Protein AF-A0A925NTS0-F1 (afdb_monomer_lite)

Structure (mmCIF, N/CA/C/O backbone):
data_AF-A0A925NTS0-F1
#
_entry.id   AF-A0A925NTS0-F1
#
loop_
_atom_site.group_PDB
_atom_site.id
_atom_site.type_symbol
_atom_site.label_atom_id
_atom_site.label_alt_id
_atom_site.label_comp_id
_atom_site.label_asym_id
_atom_site.label_entity_id
_atom_site.label_seq_id
_atom_site.pdbx_PDB_ins_code
_atom_site.Cartn_x
_atom_site.Cartn_y
_atom_site.Cartn_z
_atom_site.occupancy
_atom_site.B_iso_or_equiv
_atom_site.auth_seq_id
_atom_site.auth_comp_id
_atom_site.auth_asym_id
_atom_site.auth_atom_id
_atom_site.pdbx_PDB_model_num
ATOM 1 N N . MET A 1 1 ? 43.412 -48.963 -56.406 1.00 41.22 1 MET A N 1
ATOM 2 C CA . MET A 1 1 ? 43.731 -47.537 -56.172 1.00 41.22 1 MET A CA 1
ATOM 3 C C . MET A 1 1 ? 42.417 -46.761 -56.146 1.00 41.22 1 MET A C 1
ATOM 5 O O . MET A 1 1 ? 41.757 -46.687 -57.172 1.00 41.22 1 MET A O 1
ATOM 9 N N . GLN A 1 2 ? 41.984 -46.318 -54.959 1.00 44.66 2 GLN A N 1
ATOM 10 C CA . GLN A 1 2 ? 40.761 -45.532 -54.727 1.00 44.66 2 GLN A CA 1
ATOM 11 C C . GLN A 1 2 ? 40.995 -44.056 -55.080 1.00 44.66 2 GLN A C 1
ATOM 13 O O . GLN A 1 2 ? 41.965 -43.473 -54.605 1.00 44.66 2 GLN A O 1
ATOM 18 N N . PHE A 1 3 ? 40.074 -43.439 -55.823 1.00 42.59 3 PHE A N 1
ATOM 19 C CA . PHE A 1 3 ? 39.912 -41.983 -55.859 1.00 42.59 3 PHE A CA 1
ATOM 20 C C . PHE A 1 3 ? 38.629 -41.622 -55.102 1.00 42.59 3 PHE A C 1
ATOM 22 O O . PHE A 1 3 ? 37.534 -42.020 -55.493 1.00 42.59 3 PHE A O 1
ATOM 29 N N . ILE A 1 4 ? 38.772 -40.898 -53.992 1.00 51.16 4 ILE A N 1
ATOM 30 C CA . ILE A 1 4 ? 37.661 -40.356 -53.202 1.00 51.16 4 ILE A CA 1
ATOM 31 C C . ILE A 1 4 ? 37.223 -39.042 -53.863 1.00 51.16 4 ILE A C 1
ATOM 33 O O . ILE A 1 4 ? 37.976 -38.071 -53.879 1.00 51.16 4 ILE A O 1
ATOM 37 N N . SER A 1 5 ? 36.012 -39.013 -54.424 1.00 53.66 5 SER A N 1
ATOM 38 C CA . SER A 1 5 ? 35.373 -37.796 -54.938 1.00 53.66 5 SER A CA 1
ATOM 39 C C . SER A 1 5 ? 34.698 -37.048 -53.783 1.00 53.66 5 SER A C 1
ATOM 41 O O . SER A 1 5 ? 33.668 -37.479 -53.267 1.00 53.66 5 SER A O 1
ATOM 43 N N . LEU A 1 6 ? 35.288 -35.929 -53.357 1.00 49.00 6 LEU A N 1
ATOM 44 C CA . LEU A 1 6 ? 34.673 -34.978 -52.427 1.00 49.00 6 LEU A CA 1
ATOM 45 C C . LEU A 1 6 ? 33.561 -34.207 -53.156 1.00 49.00 6 LEU A C 1
ATOM 47 O O . LEU A 1 6 ? 33.827 -33.261 -53.896 1.00 49.00 6 LEU A O 1
ATOM 51 N N . HIS A 1 7 ? 32.303 -34.596 -52.939 1.00 48.88 7 HIS A N 1
ATOM 52 C CA . HIS A 1 7 ? 31.156 -33.774 -53.327 1.00 48.88 7 HIS A CA 1
ATOM 53 C C . HIS A 1 7 ? 31.073 -32.546 -52.407 1.00 48.88 7 HIS A C 1
ATOM 55 O O . HIS A 1 7 ? 30.751 -32.644 -51.224 1.00 48.88 7 HIS A O 1
ATOM 61 N N . ARG A 1 8 ? 31.377 -31.369 -52.963 1.00 55.41 8 ARG A N 1
ATOM 62 C CA . ARG A 1 8 ? 31.173 -30.066 -52.321 1.00 55.41 8 ARG A CA 1
ATOM 63 C C . ARG A 1 8 ? 29.669 -29.804 -52.209 1.00 55.41 8 ARG A C 1
ATOM 65 O O . ARG A 1 8 ? 29.000 -29.649 -53.227 1.00 55.41 8 ARG A O 1
ATOM 72 N N . ALA A 1 9 ? 29.144 -29.736 -50.987 1.00 55.22 9 ALA A N 1
ATOM 73 C CA . ALA A 1 9 ? 27.764 -29.325 -50.748 1.00 55.22 9 ALA A CA 1
ATOM 74 C C . ALA A 1 9 ? 27.560 -27.881 -51.247 1.00 55.22 9 ALA A C 1
ATOM 76 O O . ALA A 1 9 ? 28.178 -26.944 -50.742 1.00 55.22 9 ALA A O 1
ATOM 77 N N . SER A 1 10 ? 26.720 -27.708 -52.269 1.00 61.50 10 SER A N 1
ATOM 78 C CA . SER A 1 10 ? 26.262 -26.403 -52.747 1.00 61.50 10 SER A CA 1
ATOM 79 C C . SER A 1 10 ? 25.002 -26.030 -51.968 1.00 61.50 10 SER A C 1
ATOM 81 O O . SER A 1 10 ? 23.936 -26.596 -52.205 1.00 61.50 10 SER A O 1
ATOM 83 N N . SER A 1 11 ? 25.122 -25.127 -50.994 1.00 57.91 11 SER A N 1
ATOM 84 C CA . SER A 1 11 ? 23.967 -24.585 -50.276 1.00 57.91 11 SER A CA 1
ATOM 85 C C . SER A 1 11 ? 23.341 -23.449 -51.088 1.00 57.91 11 SER A C 1
ATOM 87 O O . SER A 1 11 ? 23.981 -22.444 -51.393 1.00 57.91 11 SER A O 1
ATOM 89 N N . SER A 1 12 ? 22.074 -23.622 -51.472 1.00 71.38 12 SER A N 1
ATOM 90 C CA . SER A 1 12 ? 21.326 -22.611 -52.231 1.00 71.38 12 SER A CA 1
ATOM 91 C C . SER A 1 12 ? 20.746 -21.536 -51.295 1.00 71.38 12 SER A C 1
ATOM 93 O O . SER A 1 12 ? 20.391 -21.846 -50.153 1.00 71.38 12 SER A O 1
ATOM 95 N N . PRO A 1 13 ? 20.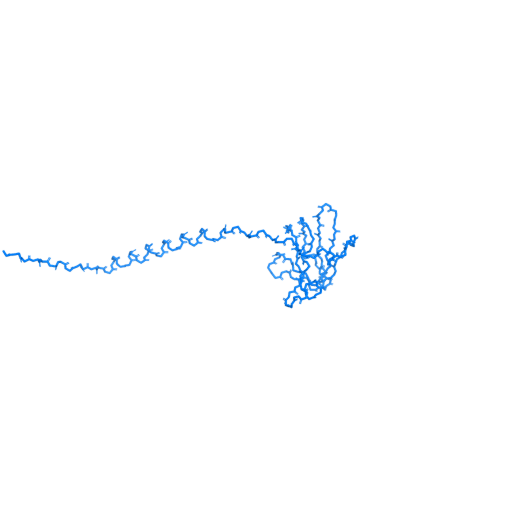577 -20.280 -51.750 1.00 61.66 13 PRO A N 1
ATOM 96 C CA . PRO A 1 13 ? 20.133 -19.169 -50.900 1.00 61.66 13 PRO A CA 1
ATOM 97 C C . PRO A 1 13 ? 18.781 -19.424 -50.214 1.00 61.66 13 PRO A C 1
ATOM 99 O O . PRO A 1 13 ? 18.581 -18.995 -49.084 1.00 61.66 13 PRO A O 1
ATOM 102 N N . ARG A 1 14 ? 17.891 -20.212 -50.836 1.00 58.25 14 ARG A N 1
ATOM 103 C CA . ARG A 1 14 ? 16.600 -20.622 -50.254 1.00 58.25 14 ARG A CA 1
ATOM 104 C C . ARG A 1 14 ? 16.751 -21.519 -49.021 1.00 58.25 14 ARG A C 1
ATOM 106 O O . ARG A 1 14 ? 15.981 -21.377 -48.077 1.00 58.25 14 ARG A O 1
ATOM 113 N N . GLN A 1 15 ? 17.743 -22.409 -49.002 1.00 58.34 15 GLN A N 1
ATOM 114 C CA . GLN A 1 15 ? 17.996 -23.294 -47.858 1.00 58.34 15 GLN A CA 1
ATOM 115 C C . GLN A 1 15 ? 18.545 -22.522 -46.653 1.00 58.34 15 GLN A C 1
ATOM 117 O O . GLN A 1 15 ? 18.234 -22.863 -45.515 1.00 58.34 15 GLN A O 1
ATOM 122 N N . LEU A 1 16 ? 19.288 -21.438 -46.900 1.00 59.22 16 LEU A N 1
ATOM 123 C CA . LEU A 1 16 ? 19.779 -20.546 -45.850 1.00 59.22 16 LEU A CA 1
ATOM 124 C C . LEU A 1 16 ? 18.638 -19.720 -45.229 1.00 59.22 16 LEU A C 1
ATOM 126 O O . LEU A 1 16 ? 18.567 -19.584 -44.012 1.00 59.22 16 LEU A O 1
ATOM 130 N N . THR A 1 17 ? 17.706 -19.217 -46.048 1.00 63.16 17 THR A N 1
ATOM 131 C CA . THR A 1 17 ? 16.554 -18.432 -45.567 1.00 63.16 17 THR A CA 1
ATOM 132 C C . THR A 1 17 ? 15.579 -19.275 -44.741 1.00 63.16 17 THR A C 1
ATOM 134 O O . THR A 1 17 ? 15.136 -18.834 -43.683 1.00 63.16 17 THR A O 1
ATOM 137 N N . LEU A 1 18 ? 15.275 -20.502 -45.182 1.00 63.69 18 LEU A N 1
ATOM 138 C CA . LEU A 1 18 ? 14.407 -21.431 -44.445 1.00 63.69 18 LEU A CA 1
ATOM 139 C C . LEU A 1 18 ? 15.017 -21.850 -43.098 1.00 63.69 18 LEU A C 1
ATOM 141 O O . LEU A 1 18 ? 14.302 -21.874 -42.098 1.00 63.69 18 LEU A O 1
ATOM 145 N N . ALA A 1 19 ? 16.330 -22.100 -43.049 1.00 61.28 19 ALA A N 1
ATOM 146 C CA . ALA A 1 19 ? 17.024 -22.422 -41.802 1.00 61.28 19 ALA A CA 1
ATOM 147 C C . ALA A 1 19 ? 16.960 -21.265 -40.783 1.00 61.28 19 ALA A C 1
ATOM 149 O O . ALA A 1 19 ? 16.691 -21.491 -39.601 1.00 61.28 19 ALA A O 1
ATOM 150 N N . LEU A 1 20 ? 17.128 -20.018 -41.239 1.00 62.22 20 LEU A N 1
ATOM 151 C CA . LEU A 1 20 ? 17.063 -18.824 -40.385 1.00 62.22 20 LEU A CA 1
ATOM 152 C C . LEU A 1 20 ? 15.649 -18.562 -39.835 1.00 62.22 20 LEU A C 1
ATOM 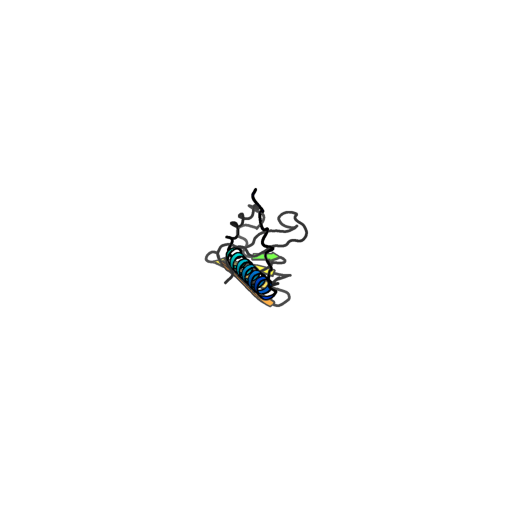154 O O . LEU A 1 20 ? 15.504 -18.222 -38.662 1.00 62.22 20 LEU A O 1
ATOM 158 N N . LEU A 1 21 ? 14.604 -18.785 -40.642 1.00 61.94 21 LEU A N 1
ATOM 159 C CA . LEU A 1 21 ? 13.202 -18.684 -40.208 1.00 61.94 21 LEU A CA 1
ATOM 160 C C . LEU A 1 21 ? 12.836 -19.755 -39.170 1.00 61.94 21 LEU A C 1
ATOM 162 O O . LEU A 1 21 ? 12.187 -19.441 -38.173 1.00 61.94 21 LEU A O 1
ATOM 166 N N . SER A 1 22 ? 13.285 -21.001 -39.358 1.00 59.34 22 SER A N 1
ATOM 167 C CA . SER A 1 22 ? 13.040 -22.074 -38.384 1.00 59.34 22 SER A CA 1
ATOM 168 C C . SER A 1 22 ? 13.753 -21.843 -37.048 1.00 59.34 22 SER A C 1
ATOM 170 O O . SER A 1 22 ? 13.190 -22.141 -35.997 1.00 59.34 22 SER A O 1
ATOM 172 N N . LEU A 1 23 ? 14.954 -21.253 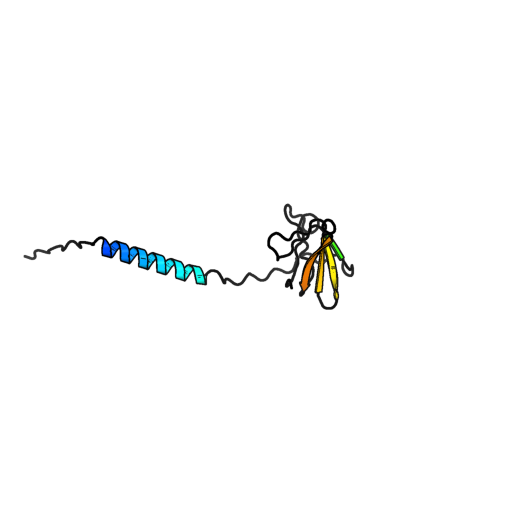-37.071 1.00 60.75 23 LEU A N 1
ATOM 173 C CA . LEU A 1 23 ? 15.685 -20.913 -35.852 1.00 60.75 23 LEU A CA 1
ATOM 174 C C . LEU A 1 23 ? 15.023 -19.743 -35.106 1.00 60.75 23 LEU A C 1
ATOM 176 O O . LEU A 1 23 ? 14.918 -19.788 -33.884 1.00 60.75 23 LEU A O 1
ATOM 180 N N . GLY A 1 24 ? 14.516 -18.740 -35.832 1.00 55.91 24 GLY A N 1
ATOM 181 C CA . GLY A 1 24 ? 13.778 -17.614 -35.249 1.00 55.91 24 GLY A CA 1
ATOM 182 C C . GLY A 1 24 ? 12.418 -17.998 -34.652 1.00 55.91 24 GLY A C 1
ATOM 183 O O . GLY A 1 24 ? 11.992 -17.419 -33.656 1.00 55.91 24 GLY A O 1
ATOM 184 N N . LEU A 1 25 ? 11.736 -18.999 -35.217 1.00 60.47 25 LEU A N 1
ATOM 185 C CA . LEU A 1 25 ? 10.470 -19.489 -34.664 1.00 60.47 25 LEU A CA 1
ATOM 186 C C . LEU A 1 25 ? 10.689 -20.342 -33.402 1.00 60.47 25 LEU A C 1
ATOM 188 O O . LEU A 1 25 ? 9.885 -20.292 -32.472 1.00 60.47 25 LEU A O 1
ATOM 192 N N . LEU A 1 26 ? 11.804 -21.077 -33.337 1.00 54.62 26 LEU A N 1
ATOM 193 C CA . LEU A 1 26 ? 12.166 -21.876 -32.168 1.00 54.62 26 LEU A CA 1
ATOM 194 C C . LEU A 1 26 ? 12.560 -20.999 -30.968 1.00 54.62 26 LEU A C 1
ATOM 196 O O . LEU A 1 26 ? 12.194 -21.316 -29.838 1.00 54.62 26 LEU A O 1
ATOM 200 N N . THR A 1 27 ? 13.245 -19.872 -31.190 1.00 58.56 27 THR A N 1
ATOM 201 C CA . THR A 1 27 ? 13.588 -18.936 -30.103 1.00 58.56 27 THR A CA 1
ATOM 202 C C . THR A 1 27 ? 12.358 -18.245 -29.512 1.00 58.56 27 THR A C 1
ATOM 204 O O . THR A 1 27 ? 12.291 -18.071 -28.295 1.00 58.56 27 THR A O 1
ATOM 207 N N . ALA A 1 28 ? 11.360 -17.904 -30.332 1.00 56.41 28 ALA A N 1
ATOM 208 C CA . ALA A 1 28 ? 10.139 -17.247 -29.864 1.00 56.41 28 ALA A CA 1
ATOM 209 C C . ALA A 1 28 ? 9.287 -18.144 -28.942 1.00 56.41 28 ALA A C 1
ATOM 211 O O . ALA A 1 28 ? 8.769 -17.667 -27.935 1.00 56.41 28 ALA A O 1
ATOM 212 N N . VAL A 1 29 ? 9.189 -19.447 -29.233 1.00 57.50 29 VAL A N 1
ATOM 213 C CA . VAL A 1 29 ? 8.408 -20.398 -28.416 1.00 57.50 29 VAL A CA 1
ATOM 214 C C . VAL A 1 29 ? 9.041 -20.630 -27.041 1.00 57.50 29 VAL A C 1
ATOM 216 O O . VAL A 1 29 ? 8.326 -20.707 -26.045 1.00 57.50 29 VAL A O 1
ATOM 219 N N . VAL A 1 30 ? 10.374 -20.692 -26.949 1.00 55.94 30 VAL A N 1
ATOM 220 C CA . VAL A 1 30 ? 11.069 -20.897 -25.663 1.00 55.94 30 VAL A CA 1
ATOM 221 C C . VAL A 1 30 ? 10.894 -19.692 -24.728 1.00 55.94 30 VAL A C 1
ATOM 223 O O . VAL A 1 30 ? 10.739 -19.871 -23.520 1.00 55.94 30 VAL A O 1
ATOM 226 N N . ALA A 1 31 ? 10.849 -18.470 -25.267 1.00 55.81 31 ALA A N 1
ATOM 227 C CA . ALA A 1 31 ? 10.673 -17.258 -24.465 1.00 55.81 31 ALA A CA 1
ATOM 228 C C . ALA A 1 31 ? 9.296 -17.181 -23.775 1.00 55.81 31 ALA A C 1
ATOM 230 O O . ALA A 1 31 ? 9.204 -16.673 -22.658 1.00 55.81 31 ALA A O 1
ATOM 231 N N . SER A 1 32 ? 8.237 -17.726 -24.386 1.00 55.09 32 SER A N 1
ATOM 232 C CA . SER A 1 32 ? 6.885 -17.705 -23.807 1.00 55.09 32 SER A CA 1
ATOM 233 C C . SER A 1 32 ? 6.724 -18.580 -22.558 1.00 55.09 32 SER A C 1
ATOM 235 O O . SER A 1 32 ? 5.853 -18.293 -21.744 1.00 55.09 32 SER A O 1
ATOM 237 N N . PHE A 1 33 ? 7.567 -19.599 -22.356 1.00 53.97 33 PHE A N 1
ATOM 238 C CA . PHE A 1 33 ? 7.513 -20.452 -21.159 1.00 53.97 33 PHE A CA 1
ATOM 239 C C . PHE A 1 33 ? 8.338 -19.920 -19.978 1.00 53.97 33 PHE A C 1
ATOM 241 O O . PHE A 1 33 ? 8.141 -20.357 -18.849 1.00 53.97 33 PHE A O 1
ATOM 248 N N . ALA A 1 34 ? 9.248 -18.969 -20.208 1.00 56.09 34 ALA A N 1
ATOM 249 C CA . ALA A 1 34 ? 10.087 -18.398 -19.151 1.00 56.09 34 ALA A CA 1
ATOM 250 C C . ALA A 1 34 ? 9.401 -17.264 -18.362 1.00 56.09 34 ALA A C 1
ATOM 252 O O . ALA A 1 34 ? 9.913 -16.841 -17.327 1.00 56.09 34 ALA A O 1
ATOM 253 N N . ALA A 1 35 ? 8.260 -16.759 -18.841 1.00 54.56 35 ALA A N 1
ATOM 254 C CA . ALA A 1 35 ? 7.574 -15.614 -18.243 1.00 54.56 35 ALA A CA 1
ATOM 255 C C . ALA A 1 35 ? 6.733 -15.958 -16.997 1.00 54.56 35 ALA A C 1
ATOM 257 O O . ALA A 1 35 ? 6.371 -15.048 -16.257 1.00 54.56 35 ALA A O 1
ATOM 258 N N . ASP A 1 36 ? 6.459 -17.241 -16.741 1.00 52.66 36 ASP A N 1
ATOM 259 C CA . ASP A 1 36 ? 5.573 -17.696 -15.655 1.00 52.66 36 ASP A CA 1
ATOM 260 C C . ASP A 1 36 ? 6.347 -18.308 -14.472 1.00 52.66 36 ASP A C 1
ATOM 262 O O . ASP A 1 36 ? 5.916 -19.255 -13.815 1.00 52.66 36 ASP A O 1
ATOM 266 N N . ALA A 1 37 ? 7.550 -17.791 -14.206 1.00 58.72 37 ALA A N 1
ATOM 267 C CA . ALA A 1 37 ? 8.303 -18.196 -13.027 1.00 58.72 37 ALA A CA 1
ATOM 268 C C . ALA A 1 37 ? 7.532 -17.783 -11.752 1.00 58.72 37 ALA A C 1
ATOM 270 O O . ALA A 1 37 ? 7.186 -16.604 -11.610 1.00 58.72 37 ALA A O 1
ATOM 271 N N . PRO A 1 38 ? 7.295 -18.700 -10.791 1.00 51.59 38 PRO A N 1
ATOM 272 C CA . PRO A 1 38 ? 6.627 -18.369 -9.540 1.00 51.59 38 PRO A CA 1
ATOM 273 C C . PRO A 1 38 ? 7.404 -17.268 -8.823 1.00 51.59 38 PRO A C 1
ATOM 275 O O . PRO A 1 38 ? 8.583 -17.432 -8.497 1.00 51.59 38 PRO A O 1
ATOM 278 N N . LYS A 1 39 ? 6.751 -16.130 -8.572 1.00 54.59 39 LYS A N 1
ATOM 279 C CA . LYS A 1 39 ? 7.343 -15.059 -7.771 1.00 54.59 39 LYS A CA 1
ATOM 280 C C . LYS A 1 39 ? 7.652 -15.636 -6.392 1.00 54.59 39 LYS A C 1
ATOM 282 O O . LYS A 1 39 ? 6.748 -16.124 -5.715 1.00 54.59 39 LYS A O 1
ATOM 287 N N . ALA A 1 40 ? 8.930 -15.616 -6.011 1.00 58.38 40 ALA A N 1
ATOM 288 C CA . ALA A 1 40 ? 9.377 -16.146 -4.729 1.00 58.38 40 ALA A CA 1
ATOM 289 C C . ALA A 1 40 ? 8.501 -15.590 -3.587 1.00 58.38 40 ALA A C 1
ATOM 291 O O . ALA A 1 40 ? 8.157 -14.401 -3.623 1.00 58.38 40 ALA A O 1
ATOM 292 N N . PRO A 1 41 ? 8.127 -16.420 -2.595 1.00 50.03 41 PRO A N 1
ATOM 293 C CA . PRO A 1 41 ? 7.290 -15.984 -1.488 1.00 50.03 41 PRO A CA 1
ATOM 294 C C . PRO A 1 41 ? 7.930 -14.772 -0.816 1.00 50.03 41 PRO A C 1
ATOM 296 O O . PRO A 1 41 ? 9.099 -14.792 -0.425 1.00 50.03 41 PRO A O 1
ATOM 299 N N . GLN A 1 42 ? 7.160 -13.690 -0.736 1.00 53.97 42 GLN A N 1
ATOM 300 C CA . GLN A 1 42 ? 7.608 -12.438 -0.150 1.00 53.97 42 GLN A CA 1
ATOM 301 C C . GLN A 1 42 ? 7.897 -12.704 1.330 1.00 53.97 42 GLN A C 1
ATOM 303 O O . GLN A 1 42 ? 7.003 -13.099 2.078 1.00 53.97 42 GLN A O 1
ATOM 308 N N . LYS A 1 43 ? 9.165 -12.564 1.739 1.00 45.56 43 LYS A N 1
ATOM 309 C CA . LYS A 1 43 ? 9.570 -12.759 3.135 1.00 45.56 43 LYS A CA 1
ATOM 310 C C . LYS A 1 43 ? 8.700 -11.840 4.007 1.00 45.56 43 LYS A C 1
ATOM 312 O O . LYS A 1 43 ? 8.641 -10.647 3.699 1.00 45.56 43 LYS A O 1
ATOM 317 N N . PRO A 1 44 ? 8.018 -12.356 5.047 1.00 48.28 44 PRO A N 1
ATOM 318 C CA . PRO A 1 44 ? 7.231 -11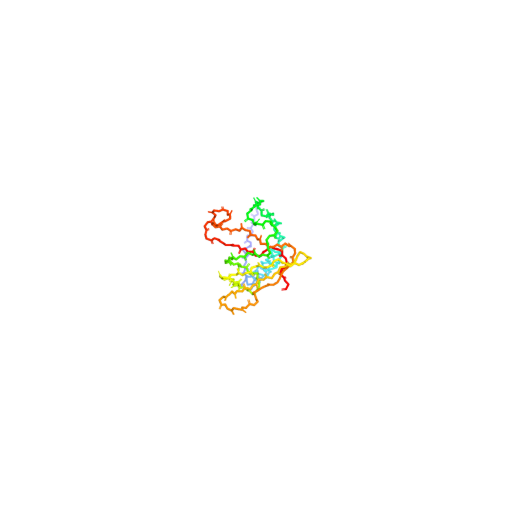.510 5.933 1.00 48.28 44 PRO A CA 1
ATOM 319 C C . PRO A 1 44 ? 8.141 -10.409 6.492 1.00 48.28 44 PRO A C 1
ATOM 321 O O . PRO A 1 44 ? 9.304 -10.701 6.805 1.00 48.28 44 PRO A O 1
ATOM 324 N N . PRO A 1 45 ? 7.662 -9.155 6.567 1.00 53.53 45 PRO A N 1
ATOM 325 C CA . PRO A 1 45 ? 8.502 -8.032 6.946 1.00 53.53 45 PRO A CA 1
ATOM 326 C C . PRO A 1 45 ? 9.174 -8.316 8.288 1.00 53.53 45 PRO A C 1
ATOM 328 O O . PRO A 1 45 ? 8.527 -8.669 9.274 1.00 53.53 45 PRO A O 1
ATOM 331 N N . THR A 1 46 ? 10.501 -8.206 8.310 1.00 47.75 46 THR A N 1
ATOM 332 C CA . THR A 1 46 ? 11.382 -8.580 9.429 1.00 47.75 46 THR A CA 1
ATOM 333 C C . THR A 1 46 ? 11.306 -7.625 10.620 1.00 47.75 46 THR A C 1
ATOM 335 O O . THR A 1 46 ? 12.230 -7.543 11.419 1.00 47.75 46 THR A O 1
ATOM 338 N N . SER A 1 47 ? 10.209 -6.898 10.769 1.00 53.41 47 SER A N 1
ATOM 339 C CA . SER A 1 47 ? 10.127 -5.735 11.635 1.00 53.41 47 SER A CA 1
ATOM 340 C C . SER A 1 47 ? 8.981 -5.890 12.632 1.00 53.41 47 SER A C 1
ATOM 342 O O . SER A 1 47 ? 8.014 -5.121 12.646 1.00 53.41 47 SER A O 1
ATOM 344 N N . ARG A 1 48 ? 9.057 -6.928 13.466 1.00 49.00 48 ARG A N 1
ATOM 345 C CA . ARG A 1 48 ? 8.181 -7.027 14.637 1.00 49.00 48 ARG A CA 1
ATOM 346 C C . ARG A 1 48 ? 8.370 -5.739 15.454 1.00 49.00 48 ARG A C 1
ATOM 348 O O . ARG A 1 48 ? 9.471 -5.489 15.928 1.00 49.00 48 ARG A O 1
ATOM 355 N N . GLY A 1 49 ? 7.332 -4.905 15.533 1.00 68.94 49 GLY A N 1
ATOM 356 C CA . GLY A 1 49 ? 7.358 -3.610 16.225 1.00 68.94 49 GLY A CA 1
ATOM 357 C C . GLY A 1 49 ? 7.659 -2.362 15.380 1.00 68.94 49 GLY A C 1
ATOM 358 O O . GLY A 1 49 ? 7.605 -1.271 15.933 1.00 68.94 49 GLY A O 1
ATOM 359 N N . ALA A 1 50 ? 7.936 -2.457 14.072 1.00 82.12 50 ALA A N 1
ATOM 360 C CA . ALA A 1 50 ? 8.149 -1.241 13.260 1.00 82.12 50 ALA A CA 1
ATOM 361 C C . ALA A 1 50 ? 6.854 -0.516 12.876 1.00 82.12 50 ALA A C 1
ATOM 363 O O . ALA A 1 50 ? 6.872 0.665 12.547 1.00 82.12 50 ALA A O 1
ATOM 364 N N . LEU A 1 51 ? 5.725 -1.222 12.927 1.00 88.19 51 LEU A N 1
ATOM 365 C CA . LEU A 1 51 ? 4.405 -0.615 12.860 1.00 88.19 51 LEU A CA 1
ATOM 366 C C . LEU A 1 51 ? 3.790 -0.677 14.252 1.00 88.19 51 LEU A C 1
ATOM 368 O O . LEU A 1 51 ? 3.847 -1.720 14.904 1.00 88.19 51 LEU A O 1
ATOM 372 N N . GLN A 1 52 ? 3.182 0.424 14.687 1.00 86.38 52 GLN A N 1
ATOM 373 C CA . GLN A 1 52 ? 2.492 0.470 15.967 1.00 86.38 52 GLN A CA 1
ATOM 374 C C . GLN A 1 52 ? 1.325 -0.526 15.973 1.00 86.38 52 GLN A C 1
ATOM 376 O O . GLN A 1 52 ? 0.428 -0.475 15.126 1.00 86.38 52 GLN A O 1
ATOM 381 N N . GLU A 1 53 ? 1.337 -1.440 16.939 1.00 83.56 53 GLU A N 1
ATOM 382 C CA . GLU A 1 53 ? 0.252 -2.396 17.135 1.00 83.56 53 GLU A CA 1
ATOM 383 C C . GLU A 1 53 ? -0.996 -1.679 17.676 1.00 83.56 53 GLU A C 1
ATOM 385 O O . GLU A 1 53 ? -0.907 -0.796 18.529 1.00 83.56 53 GLU A O 1
ATOM 390 N N . GLY A 1 54 ? -2.173 -2.030 17.152 1.00 82.38 54 GLY A N 1
ATOM 391 C CA . GLY A 1 54 ? -3.459 -1.473 17.591 1.00 82.38 54 GLY A CA 1
ATOM 392 C C . GLY A 1 54 ? -3.784 -0.052 17.109 1.00 82.38 54 GLY A C 1
ATOM 393 O O . GLY A 1 54 ? -4.897 0.412 17.344 1.00 82.38 54 GLY A O 1
ATOM 394 N N . PHE A 1 55 ? -2.872 0.637 16.415 1.00 90.44 55 PHE A N 1
ATOM 395 C CA . PHE A 1 55 ? -3.154 1.960 15.852 1.00 90.44 55 PHE A CA 1
ATOM 396 C C . PHE A 1 55 ? -3.864 1.844 14.484 1.00 90.44 55 PHE A C 1
ATOM 398 O O . PHE A 1 55 ? -3.483 0.989 13.675 1.00 90.44 55 PHE A O 1
ATOM 405 N N . PRO A 1 56 ? -4.904 2.656 14.205 1.00 92.75 56 PRO A N 1
ATOM 406 C CA . PRO A 1 56 ? -5.819 2.393 13.091 1.00 92.75 56 PRO A CA 1
ATOM 407 C C . PRO A 1 56 ? -5.304 2.832 11.715 1.00 92.75 56 PRO A C 1
ATOM 409 O O . PRO A 1 56 ? -5.882 2.423 10.712 1.00 92.75 56 PRO A O 1
ATOM 412 N N . PHE A 1 57 ? -4.244 3.640 11.632 1.00 95.81 57 PHE A N 1
ATOM 413 C CA . PHE A 1 57 ? -3.710 4.113 10.351 1.00 95.81 57 PHE A CA 1
ATOM 414 C C . PHE A 1 57 ? -2.194 4.355 10.383 1.00 95.81 57 PHE A C 1
ATOM 416 O O . PHE A 1 57 ? -1.571 4.359 11.436 1.00 95.81 57 PHE A O 1
ATOM 423 N N . LEU A 1 58 ? -1.579 4.538 9.220 1.00 95.25 58 LEU A N 1
ATOM 424 C CA . LEU A 1 58 ? -0.187 4.955 9.046 1.00 95.25 58 LEU A CA 1
ATOM 425 C C . LEU A 1 58 ? -0.162 6.069 8.005 1.00 95.25 58 LEU A C 1
ATOM 427 O O . LEU A 1 58 ? -0.758 5.908 6.941 1.00 95.25 58 LEU A O 1
ATOM 431 N N . THR A 1 59 ? 0.565 7.147 8.289 1.00 96.12 59 THR A N 1
ATOM 432 C CA . THR A 1 59 ? 0.851 8.187 7.301 1.00 96.12 59 THR A CA 1
ATOM 433 C C . THR A 1 59 ? 2.275 8.049 6.770 1.00 96.12 59 THR A C 1
ATOM 435 O O . THR A 1 59 ? 3.232 7.979 7.541 1.00 96.12 59 THR A O 1
ATOM 438 N N . ALA A 1 60 ? 2.419 7.940 5.450 1.00 95.81 60 ALA A N 1
ATOM 439 C CA . ALA A 1 60 ? 3.705 7.812 4.761 1.00 95.81 60 ALA A CA 1
ATOM 440 C C . ALA A 1 60 ? 3.534 8.032 3.251 1.00 95.81 60 ALA A C 1
ATOM 442 O O . ALA A 1 60 ? 2.419 8.015 2.737 1.00 95.81 60 ALA A O 1
ATOM 443 N N . CYS A 1 61 ? 4.642 8.142 2.517 1.00 97.06 61 CYS A N 1
ATOM 444 C CA . CYS A 1 61 ? 4.608 7.840 1.089 1.00 97.06 61 CYS A CA 1
ATOM 445 C C . CYS A 1 61 ? 4.381 6.329 0.917 1.00 97.06 61 CYS A C 1
ATOM 447 O O . CYS A 1 61 ? 5.182 5.540 1.424 1.00 97.06 61 CYS A O 1
ATOM 449 N N . VAL A 1 62 ? 3.299 5.917 0.253 1.00 97.75 62 VAL A N 1
ATOM 450 C CA . VAL A 1 62 ? 2.959 4.494 0.070 1.00 97.75 62 VAL A CA 1
ATOM 451 C C . VAL A 1 62 ? 2.718 4.180 -1.402 1.00 97.75 62 VAL A C 1
ATOM 453 O O . VAL A 1 62 ? 1.859 4.795 -2.032 1.00 97.75 62 VAL A O 1
ATOM 456 N N . THR A 1 63 ? 3.413 3.170 -1.933 1.00 97.94 63 THR A N 1
ATOM 457 C CA . THR A 1 63 ? 3.138 2.645 -3.284 1.00 97.94 63 THR A CA 1
ATOM 458 C C . THR A 1 63 ? 2.079 1.549 -3.259 1.00 97.94 63 THR A C 1
ATOM 460 O O . THR A 1 63 ? 2.209 0.548 -2.538 1.00 97.94 63 THR A O 1
ATOM 463 N N . ALA A 1 64 ? 1.079 1.694 -4.126 1.00 97.81 64 ALA A N 1
ATOM 464 C CA . ALA A 1 64 ? 0.146 0.644 -4.518 1.00 97.81 64 ALA A CA 1
ATOM 465 C C . ALA A 1 64 ? 0.547 0.009 -5.865 1.00 97.81 64 ALA A C 1
ATOM 467 O O . ALA A 1 64 ? 1.276 0.593 -6.663 1.00 97.81 64 ALA A O 1
ATOM 468 N N . LYS A 1 65 ? 0.082 -1.218 -6.132 1.00 96.06 65 LYS A N 1
ATOM 469 C CA . LYS A 1 65 ? 0.511 -2.013 -7.300 1.00 96.06 65 LYS A CA 1
ATOM 470 C C . LYS A 1 65 ? -0.156 -1.568 -8.606 1.00 96.06 65 LYS A C 1
ATOM 472 O O . LYS A 1 65 ? 0.451 -1.696 -9.666 1.00 96.06 65 LYS A O 1
ATOM 477 N N . PHE A 1 66 ? -1.399 -1.096 -8.535 1.00 95.38 66 PHE A N 1
ATOM 478 C CA . PHE A 1 66 ? -2.194 -0.665 -9.686 1.00 95.38 66 PHE A CA 1
ATOM 479 C C . PHE A 1 66 ? -2.847 0.710 -9.438 1.00 95.38 66 PHE A C 1
ATOM 481 O O . PHE A 1 66 ? -3.313 0.941 -8.318 1.00 95.38 66 PHE A O 1
ATOM 488 N N . PRO A 1 67 ? -2.933 1.597 -10.454 1.00 95.56 67 PRO A N 1
ATOM 489 C CA . PRO A 1 67 ? -2.227 1.509 -11.740 1.00 95.56 67 PRO A CA 1
ATOM 490 C C . PRO A 1 67 ? -0.698 1.556 -11.562 1.00 95.56 67 PRO A C 1
ATOM 492 O O . PRO A 1 67 ? -0.200 1.758 -10.457 1.00 95.56 67 PRO A O 1
ATOM 495 N N . ALA A 1 68 ? 0.067 1.329 -12.631 1.00 96.19 68 ALA A N 1
ATOM 496 C CA . ALA A 1 68 ? 1.522 1.472 -12.559 1.00 96.19 68 ALA A CA 1
ATOM 497 C C . ALA A 1 68 ? 1.897 2.914 -12.162 1.00 96.19 68 ALA A C 1
ATOM 499 O O . ALA A 1 68 ? 1.308 3.863 -12.678 1.00 96.19 68 ALA A O 1
ATOM 500 N N . GLY A 1 69 ? 2.864 3.072 -11.251 1.00 95.25 69 GLY A N 1
ATOM 501 C CA . GLY A 1 69 ? 3.252 4.384 -10.714 1.00 95.25 69 GLY A CA 1
ATOM 502 C C . GLY A 1 69 ? 2.247 4.978 -9.720 1.00 95.25 69 GLY A C 1
ATOM 503 O O . GLY A 1 69 ? 2.174 6.196 -9.571 1.00 95.25 69 GLY A O 1
ATOM 504 N N . ASN A 1 70 ? 1.425 4.146 -9.073 1.00 97.50 70 ASN A N 1
ATOM 505 C CA . ASN A 1 70 ? 0.465 4.610 -8.078 1.00 97.50 70 ASN A CA 1
ATOM 506 C C . ASN A 1 70 ? 1.126 4.853 -6.714 1.00 97.50 70 ASN A C 1
ATOM 508 O O . ASN A 1 70 ? 1.000 4.046 -5.790 1.00 97.50 70 ASN A O 1
ATOM 512 N N . ASP A 1 71 ? 1.801 5.992 -6.606 1.00 97.56 71 ASP A N 1
ATOM 513 C CA . ASP A 1 71 ? 2.407 6.471 -5.367 1.00 97.56 71 ASP A CA 1
ATOM 514 C C . ASP A 1 71 ? 1.490 7.496 -4.687 1.00 97.56 71 ASP A C 1
ATOM 516 O O . ASP A 1 71 ? 1.097 8.499 -5.289 1.00 97.56 71 ASP A O 1
ATOM 520 N N . ALA A 1 72 ? 1.117 7.230 -3.435 1.00 98.12 72 ALA A N 1
ATOM 521 C CA . ALA A 1 72 ? 0.433 8.187 -2.574 1.00 98.12 72 ALA A CA 1
ATOM 522 C C . ALA A 1 72 ? 1.480 8.891 -1.705 1.00 98.12 72 ALA A C 1
ATOM 524 O O . ALA A 1 72 ? 1.861 8.370 -0.656 1.00 98.12 72 ALA A O 1
ATOM 525 N N . ASN A 1 73 ? 1.976 10.048 -2.153 1.00 96.44 73 ASN A N 1
ATOM 526 C CA . ASN A 1 73 ? 3.125 10.727 -1.532 1.00 96.44 73 ASN A CA 1
ATOM 527 C C . ASN A 1 73 ? 2.839 11.208 -0.102 1.00 96.44 73 ASN A C 1
ATOM 529 O O . ASN A 1 73 ? 3.732 11.192 0.747 1.00 96.44 73 ASN A O 1
ATOM 533 N N . LYS A 1 74 ? 1.587 11.593 0.166 1.00 97.38 74 LYS A N 1
ATOM 534 C CA . LYS A 1 74 ? 1.042 11.824 1.509 1.00 97.38 74 LYS A CA 1
ATOM 535 C C . LYS A 1 74 ? -0.104 10.853 1.744 1.00 97.38 74 LYS A C 1
ATOM 537 O O . LYS A 1 74 ? -1.275 11.215 1.708 1.00 97.38 74 LYS A O 1
ATOM 542 N N . GLY A 1 75 ? 0.251 9.580 1.837 1.00 98.06 75 GLY A N 1
ATOM 543 C CA . GLY A 1 75 ? -0.695 8.491 1.964 1.00 98.06 75 GLY A CA 1
ATOM 544 C C . GLY A 1 75 ? -1.182 8.309 3.398 1.00 98.06 75 GLY A C 1
ATOM 545 O O . GLY A 1 75 ? -0.359 8.238 4.307 1.00 98.06 75 GLY A O 1
ATOM 546 N N . VAL A 1 76 ? -2.490 8.124 3.586 1.00 98.38 76 VAL A N 1
ATOM 547 C CA . VAL A 1 76 ? -3.091 7.581 4.816 1.00 98.38 76 VAL A CA 1
ATOM 548 C C . VAL A 1 76 ? -3.537 6.153 4.536 1.00 98.38 76 VAL A C 1
ATOM 550 O O . VAL A 1 76 ? -4.575 5.925 3.910 1.00 98.38 76 VAL A O 1
ATOM 553 N N . ALA A 1 77 ? -2.746 5.181 4.984 1.00 97.94 77 ALA A N 1
ATOM 554 C CA . ALA A 1 77 ? -3.153 3.782 5.001 1.00 97.94 77 ALA A CA 1
ATOM 555 C C . ALA A 1 77 ? -4.022 3.545 6.239 1.00 97.94 77 ALA A C 1
ATOM 557 O O . ALA A 1 77 ? -3.606 3.881 7.339 1.00 97.94 77 ALA A O 1
ATOM 558 N N . ILE A 1 78 ? -5.213 2.979 6.082 1.00 97.81 78 ILE A N 1
ATOM 559 C CA . ILE A 1 78 ? -6.191 2.764 7.153 1.00 97.81 78 ILE A CA 1
ATOM 560 C C . ILE A 1 78 ? -6.449 1.267 7.273 1.00 97.81 78 ILE A C 1
ATOM 562 O O . ILE A 1 78 ? -6.766 0.606 6.282 1.00 97.81 78 ILE A O 1
ATOM 566 N N . ARG A 1 79 ? -6.332 0.732 8.489 1.00 95.88 79 ARG A N 1
ATOM 567 C CA . ARG A 1 79 ? -6.732 -0.639 8.816 1.00 95.88 79 ARG A CA 1
ATOM 568 C C . ARG A 1 79 ? -8.247 -0.708 8.941 1.00 95.88 79 ARG A C 1
ATOM 570 O O . ARG A 1 79 ? -8.852 0.070 9.675 1.00 95.88 79 ARG A O 1
ATOM 577 N N . LEU A 1 80 ? -8.841 -1.679 8.269 1.00 94.69 80 LEU A N 1
ATOM 578 C CA . LEU A 1 80 ? -10.260 -1.988 8.359 1.00 94.69 80 LEU A CA 1
ATOM 579 C C . LEU A 1 80 ? -10.469 -3.348 9.039 1.00 94.69 80 LEU A C 1
ATOM 581 O O . LEU A 1 80 ? -9.525 -4.031 9.444 1.00 94.69 80 LEU A O 1
ATOM 585 N N . ALA A 1 81 ? -11.732 -3.747 9.182 1.00 91.88 81 ALA A N 1
ATOM 586 C CA . ALA A 1 81 ? -12.081 -5.079 9.656 1.00 91.88 81 ALA A CA 1
ATOM 587 C C . ALA A 1 81 ? -11.665 -6.169 8.648 1.00 91.88 81 ALA A C 1
ATOM 589 O O . ALA A 1 81 ? -11.424 -5.900 7.473 1.00 91.88 81 ALA A O 1
ATOM 590 N N . HIS A 1 82 ? -11.632 -7.420 9.113 1.00 91.75 82 HIS A N 1
ATOM 591 C CA . HIS A 1 82 ? -11.475 -8.613 8.266 1.00 91.75 82 HIS A CA 1
ATOM 592 C C . HIS A 1 82 ? -10.184 -8.625 7.424 1.00 91.75 82 HIS A C 1
ATOM 594 O O . HIS A 1 82 ? -10.208 -9.033 6.268 1.00 91.75 82 HIS A O 1
ATOM 600 N N . ASP A 1 83 ? -9.065 -8.177 8.007 1.00 92.19 83 ASP A N 1
ATOM 601 C CA . ASP A 1 83 ? -7.749 -8.142 7.346 1.00 92.19 83 ASP A CA 1
ATOM 602 C C . ASP A 1 83 ? -7.765 -7.392 6.000 1.00 92.19 83 ASP A C 1
ATOM 604 O O . ASP A 1 83 ? -7.202 -7.831 4.994 1.00 92.19 83 ASP A O 1
ATOM 608 N N . SER A 1 84 ? -8.462 -6.253 5.993 1.00 96.25 84 SER A N 1
ATOM 609 C CA . SER A 1 84 ? -8.545 -5.345 4.855 1.00 96.25 84 SER A CA 1
ATOM 610 C C . SER A 1 84 ? -8.000 -3.965 5.203 1.00 96.25 84 SER A C 1
ATOM 612 O O . SER A 1 84 ? -7.905 -3.578 6.373 1.00 96.25 84 SER A O 1
ATOM 614 N N . ALA A 1 85 ? -7.608 -3.221 4.176 1.00 97.75 85 ALA A N 1
ATOM 615 C CA . ALA A 1 85 ? -7.076 -1.879 4.322 1.00 97.75 85 ALA A CA 1
ATOM 616 C C . ALA A 1 85 ? -7.373 -1.017 3.093 1.00 97.75 85 ALA A C 1
ATOM 618 O O . ALA A 1 85 ? -7.646 -1.515 1.997 1.00 97.75 85 ALA A O 1
ATOM 619 N N . MET A 1 86 ? -7.330 0.295 3.303 1.00 98.25 86 MET A N 1
ATOM 620 C CA . MET A 1 86 ? -7.513 1.314 2.270 1.00 98.25 86 MET A CA 1
ATOM 621 C C . MET A 1 86 ? -6.389 2.339 2.343 1.00 98.25 86 MET A C 1
ATOM 623 O O . MET A 1 86 ? -5.821 2.564 3.408 1.00 98.25 86 MET A O 1
ATOM 627 N N . LEU A 1 87 ? -6.084 2.974 1.217 1.00 98.69 87 LEU A N 1
ATOM 628 C CA . LEU A 1 87 ? -5.089 4.032 1.096 1.00 98.69 87 LEU A CA 1
ATOM 629 C C . LEU A 1 87 ? -5.721 5.230 0.398 1.00 98.69 87 LEU A C 1
ATOM 631 O O . LEU A 1 87 ? -6.263 5.100 -0.702 1.00 98.69 87 LEU A O 1
ATOM 635 N N . PHE A 1 88 ? -5.602 6.392 1.027 1.00 98.62 88 PHE A N 1
ATOM 636 C CA . PHE A 1 88 ? -5.954 7.685 0.448 1.00 98.62 88 PHE A CA 1
ATOM 637 C C . PHE A 1 88 ? -4.706 8.544 0.298 1.00 98.62 88 PHE A C 1
ATOM 639 O O . PHE A 1 88 ? -3.795 8.431 1.108 1.00 98.62 88 PHE A O 1
ATOM 646 N N . ASP A 1 89 ? -4.674 9.393 -0.723 1.00 98.19 89 ASP A N 1
ATOM 647 C CA . ASP A 1 89 ? -3.651 10.426 -0.896 1.00 98.19 89 ASP A CA 1
ATOM 648 C C . ASP A 1 89 ? -4.230 11.770 -0.442 1.00 98.19 89 ASP A C 1
ATOM 650 O O . ASP A 1 89 ? -5.255 12.203 -0.970 1.00 98.19 89 ASP A O 1
ATOM 654 N N . GLU A 1 90 ? -3.607 12.409 0.543 1.00 98.00 90 GLU A N 1
ATOM 655 C CA . GLU A 1 90 ? -4.098 13.652 1.143 1.00 98.00 90 GLU A CA 1
ATOM 656 C C . GLU A 1 90 ? -3.921 14.875 0.237 1.00 98.00 90 GLU A C 1
ATOM 658 O O . GLU A 1 90 ? -4.684 15.830 0.364 1.00 98.00 90 GLU A O 1
ATOM 663 N N . ASP A 1 91 ? -2.964 14.861 -0.695 1.00 97.12 91 ASP A N 1
ATOM 664 C CA . ASP A 1 91 ? -2.757 15.993 -1.607 1.00 97.12 91 ASP A CA 1
ATOM 665 C C . ASP A 1 91 ? -3.777 15.973 -2.750 1.00 97.12 91 ASP A C 1
ATOM 667 O O . ASP A 1 91 ? -4.284 17.014 -3.171 1.00 97.12 91 ASP A O 1
ATOM 671 N N . LEU A 1 92 ? -4.091 14.778 -3.255 1.00 96.44 92 LEU A N 1
ATOM 672 C CA . LEU A 1 92 ? -5.014 14.590 -4.378 1.00 96.44 92 LEU A CA 1
ATOM 673 C C . LEU A 1 92 ? -6.443 14.253 -3.942 1.00 96.44 92 LEU A C 1
ATOM 675 O O . LEU A 1 92 ? -7.338 14.194 -4.785 1.00 96.44 92 LEU A O 1
ATOM 679 N N . LEU A 1 93 ? -6.650 13.987 -2.649 1.00 97.38 93 LEU A N 1
ATOM 680 C CA . LEU A 1 93 ? -7.905 13.508 -2.061 1.00 97.38 93 LEU A CA 1
ATOM 681 C C . LEU A 1 93 ? -8.486 12.285 -2.789 1.00 97.38 93 LEU A C 1
ATOM 683 O O . LEU A 1 93 ? -9.699 12.070 -2.820 1.00 97.38 93 LEU A O 1
ATOM 687 N N . ARG A 1 94 ? -7.620 11.471 -3.401 1.00 97.75 94 ARG A N 1
ATOM 688 C CA . ARG A 1 94 ? -8.021 10.294 -4.178 1.00 97.75 94 ARG A CA 1
ATOM 689 C C . ARG A 1 94 ? -7.958 9.038 -3.325 1.00 97.75 94 ARG A C 1
ATOM 691 O O . ARG A 1 94 ? -7.053 8.864 -2.511 1.00 97.75 94 ARG A O 1
ATOM 698 N N . PHE A 1 95 ? -8.878 8.119 -3.595 1.00 98.00 95 PHE A N 1
ATOM 699 C CA . PHE A 1 95 ? -8.728 6.730 -3.188 1.00 98.00 95 PHE A CA 1
ATOM 700 C C . PHE A 1 95 ? -7.629 6.085 -4.039 1.00 98.00 95 PHE A C 1
ATOM 702 O O . PHE A 1 95 ? -7.791 5.921 -5.248 1.00 98.00 95 PHE A O 1
ATOM 709 N N . ALA A 1 96 ? -6.492 5.774 -3.422 1.00 98.25 96 ALA A N 1
ATOM 710 C CA . ALA A 1 96 ? -5.338 5.233 -4.126 1.00 98.25 96 ALA A CA 1
ATOM 711 C C . ALA A 1 96 ? -5.439 3.712 -4.288 1.00 98.25 96 ALA A C 1
ATOM 713 O O . ALA A 1 96 ? -5.143 3.210 -5.370 1.00 98.25 96 ALA A O 1
ATOM 714 N N . ALA A 1 97 ? -5.849 2.97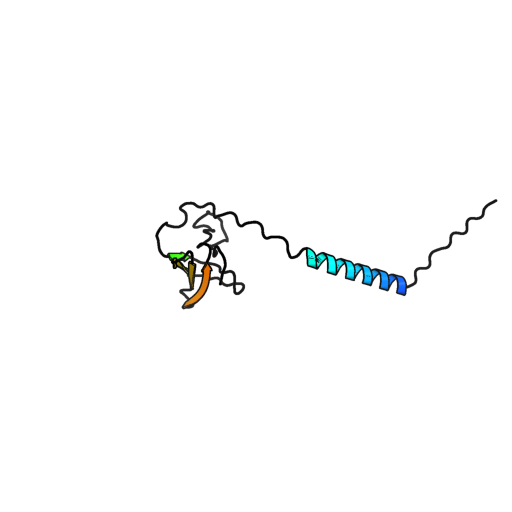7 -3.248 1.00 98.38 97 ALA A N 1
ATOM 715 C CA . ALA A 1 97 ? -5.997 1.521 -3.313 1.00 98.38 97 ALA A CA 1
ATOM 716 C C . ALA A 1 97 ? -6.806 0.944 -2.145 1.00 98.38 97 ALA A C 1
ATOM 718 O O . ALA A 1 97 ? -6.810 1.493 -1.044 1.00 98.38 97 ALA A O 1
ATOM 719 N N . GLY A 1 98 ? -7.414 -0.221 -2.374 1.00 98.19 98 GLY A N 1
ATOM 720 C CA . GLY A 1 98 ? -7.928 -1.117 -1.338 1.00 98.19 98 GLY A CA 1
ATOM 721 C C . GLY A 1 98 ? -7.295 -2.495 -1.493 1.00 98.19 98 GLY A C 1
ATOM 722 O O . GLY A 1 98 ? -7.005 -2.922 -2.612 1.00 98.19 98 GLY A O 1
ATOM 723 N N . TRP A 1 99 ? -7.024 -3.181 -0.388 1.00 97.88 99 TRP A N 1
ATOM 724 C CA . TRP A 1 99 ? -6.403 -4.506 -0.422 1.00 97.88 99 TRP A CA 1
ATOM 725 C C . TRP A 1 99 ? -6.779 -5.353 0.793 1.00 97.88 99 TRP A C 1
ATOM 727 O O . TRP A 1 99 ? -7.323 -4.856 1.780 1.00 97.88 99 TRP A O 1
ATOM 737 N N . THR A 1 100 ? -6.498 -6.651 0.694 1.00 97.31 100 THR A N 1
ATOM 738 C CA . THR A 1 100 ? -6.684 -7.644 1.763 1.00 97.31 100 THR A CA 1
ATOM 739 C C . THR A 1 100 ? -5.429 -8.502 1.937 1.00 97.31 100 THR A C 1
ATOM 741 O O . THR A 1 100 ? -4.547 -8.489 1.074 1.00 97.31 100 THR A O 1
ATOM 744 N N . GLY A 1 101 ? -5.331 -9.272 3.024 1.00 94.38 101 GLY A N 1
ATOM 745 C CA . GLY A 1 101 ? -4.211 -10.200 3.239 1.00 94.38 101 GLY A CA 1
ATOM 746 C C . GLY A 1 101 ? -2.990 -9.546 3.891 1.00 94.38 101 GLY A C 1
ATOM 747 O O . GLY A 1 101 ? -1.850 -9.888 3.558 1.00 94.38 101 GLY A O 1
ATOM 748 N N . GLY A 1 102 ? -3.227 -8.577 4.775 1.00 92.50 102 GLY A N 1
ATOM 749 C CA . GLY A 1 102 ? -2.229 -7.827 5.526 1.00 92.50 102 GLY A CA 1
ATOM 750 C C . GLY A 1 102 ? -2.333 -6.312 5.339 1.00 92.50 102 GLY A C 1
ATOM 751 O O . GLY A 1 102 ? -3.360 -5.779 4.929 1.00 92.50 102 GLY A O 1
ATOM 752 N N . TYR A 1 103 ? -1.273 -5.588 5.713 1.00 94.06 103 TYR A N 1
ATOM 753 C CA . TYR A 1 103 ? -1.316 -4.128 5.833 1.00 94.06 103 TYR A CA 1
ATOM 754 C C . TYR A 1 103 ? -0.240 -3.431 4.996 1.00 94.06 103 TYR A C 1
ATOM 756 O O . TYR A 1 103 ? -0.435 -3.192 3.810 1.00 94.06 103 TYR A O 1
ATOM 764 N N . ILE A 1 104 ? 0.910 -3.119 5.582 1.00 94.56 104 ILE A N 1
ATOM 765 C CA . ILE A 1 104 ? 1.987 -2.383 4.925 1.00 94.56 104 ILE A CA 1
ATOM 766 C C . ILE A 1 104 ? 3.281 -3.164 5.108 1.00 94.56 104 ILE A C 1
ATOM 768 O O . ILE A 1 104 ? 3.525 -3.711 6.183 1.00 94.56 104 ILE A O 1
ATOM 772 N N . ASN A 1 105 ? 4.105 -3.206 4.064 1.00 93.50 105 ASN A N 1
ATOM 773 C CA . ASN A 1 105 ? 5.509 -3.566 4.172 1.00 93.50 105 ASN A CA 1
ATOM 774 C C . ASN A 1 105 ? 6.289 -2.316 4.631 1.00 93.50 105 ASN A C 1
ATOM 776 O O . ASN A 1 105 ? 6.381 -1.357 3.858 1.00 93.50 105 ASN A O 1
ATOM 780 N N . PRO A 1 106 ? 6.794 -2.281 5.878 1.00 91.44 106 PRO A N 1
ATOM 781 C CA . PRO A 1 106 ? 7.475 -1.124 6.444 1.00 91.44 106 PRO A CA 1
ATOM 782 C C . PRO A 1 106 ? 8.932 -1.097 5.969 1.00 91.44 106 PRO A C 1
ATOM 784 O O . PRO A 1 106 ? 9.838 -1.559 6.658 1.00 91.44 106 PRO A O 1
ATOM 787 N N . SER A 1 107 ? 9.138 -0.586 4.760 1.00 90.62 107 SER A N 1
ATOM 788 C CA . SER A 1 107 ? 10.457 -0.396 4.157 1.00 90.62 107 SER A CA 1
ATOM 789 C C . SER A 1 107 ? 10.849 1.074 4.084 1.00 90.62 107 SER A C 1
ATOM 791 O O . SER A 1 107 ? 9.991 1.959 4.022 1.00 90.62 107 SER A O 1
ATOM 793 N N . GLY A 1 108 ? 12.154 1.329 4.030 1.00 89.00 108 GLY A N 1
ATOM 794 C CA . GLY A 1 108 ? 12.726 2.662 3.888 1.00 89.00 108 GLY A CA 1
ATOM 795 C C . GLY A 1 108 ? 13.280 3.220 5.195 1.00 89.00 108 GLY A C 1
ATOM 796 O O . GLY A 1 108 ? 13.148 2.631 6.269 1.00 89.00 108 GLY A O 1
ATOM 797 N N . VAL A 1 109 ? 13.882 4.406 5.095 1.00 89.88 109 VAL A N 1
ATOM 798 C CA . VAL A 1 109 ? 14.763 4.975 6.128 1.00 89.88 109 VAL A CA 1
ATOM 799 C C . VAL A 1 109 ? 14.139 5.015 7.526 1.00 89.88 109 VAL A C 1
ATOM 801 O O . VAL A 1 109 ? 14.832 4.778 8.511 1.00 89.88 109 VAL A O 1
ATOM 804 N N . SER A 1 110 ? 12.829 5.256 7.614 1.00 87.31 110 SER A N 1
ATOM 805 C CA . SER A 1 110 ? 12.085 5.340 8.875 1.00 87.31 110 SER A CA 1
ATOM 806 C C . SER A 1 110 ? 11.846 3.991 9.559 1.00 87.31 110 SER A C 1
ATOM 808 O O . SER A 1 110 ? 11.532 3.977 10.745 1.00 87.31 110 SER A O 1
ATOM 810 N N . PHE A 1 111 ? 11.970 2.875 8.838 1.00 88.75 111 PHE A N 1
ATOM 811 C CA . PHE A 1 111 ? 11.604 1.544 9.328 1.00 88.75 111 PHE A CA 1
ATOM 812 C C . PHE A 1 111 ? 12.780 0.569 9.355 1.00 88.75 111 PHE A C 1
ATOM 814 O O . PHE A 1 111 ? 12.944 -0.161 10.330 1.00 88.75 111 PHE A O 1
ATOM 821 N N . ASP A 1 112 ? 13.597 0.555 8.301 1.00 87.69 112 ASP A N 1
ATOM 822 C CA . ASP A 1 112 ? 14.678 -0.419 8.118 1.00 87.69 112 ASP A CA 1
ATOM 823 C C . ASP A 1 112 ? 16.045 0.226 7.845 1.00 87.69 112 ASP A C 1
ATOM 825 O O . ASP A 1 112 ? 17.010 -0.481 7.559 1.00 87.69 112 ASP A O 1
ATOM 829 N N . THR A 1 113 ? 16.149 1.556 7.966 1.00 88.19 113 THR A N 1
ATOM 830 C CA . THR A 1 113 ? 17.348 2.371 7.675 1.00 88.19 113 THR A CA 1
ATOM 831 C C . THR A 1 113 ? 17.814 2.351 6.210 1.00 88.19 113 THR A C 1
ATOM 833 O O . THR A 1 113 ? 18.823 2.971 5.876 1.00 88.19 113 THR A O 1
ATOM 836 N N . GLY A 1 114 ? 17.075 1.699 5.307 1.00 88.38 114 GLY A N 1
ATOM 837 C CA . GLY A 1 114 ? 17.379 1.646 3.881 1.00 88.38 114 GLY A CA 1
ATOM 838 C C . GLY A 1 114 ? 17.075 2.962 3.160 1.00 88.38 114 GLY A C 1
ATOM 839 O O . GLY A 1 114 ? 16.003 3.548 3.310 1.00 88.38 114 GLY A O 1
ATOM 840 N N . HIS A 1 115 ? 18.008 3.430 2.329 1.00 90.31 115 HIS A N 1
ATOM 841 C CA . HIS A 1 115 ? 17.820 4.629 1.508 1.00 90.31 115 HIS A CA 1
ATOM 842 C C . HIS A 1 115 ? 17.140 4.320 0.167 1.00 90.31 115 HIS A C 1
ATOM 844 O O . HIS A 1 115 ? 17.317 3.244 -0.398 1.00 90.31 115 HIS A O 1
ATOM 850 N N . GLY A 1 116 ? 16.401 5.298 -0.370 1.00 87.69 116 GLY A N 1
ATOM 851 C CA . GLY A 1 116 ? 15.797 5.226 -1.709 1.00 87.69 116 GLY A CA 1
ATOM 852 C C . GLY A 1 116 ? 14.514 4.395 -1.808 1.00 87.69 116 GLY A C 1
ATOM 853 O O . GLY A 1 116 ? 13.976 4.258 -2.902 1.00 87.69 116 GLY A O 1
ATOM 854 N N . GLY A 1 117 ? 14.025 3.857 -0.688 1.00 91.88 117 GLY A N 1
ATOM 855 C CA . GLY A 1 117 ? 12.749 3.154 -0.600 1.00 91.88 117 GLY A CA 1
ATOM 856 C C . GLY A 1 117 ? 11.772 3.830 0.357 1.00 91.88 117 GLY A C 1
ATOM 857 O O . GLY A 1 117 ? 12.142 4.686 1.164 1.00 91.88 117 GLY A O 1
ATOM 858 N N . HIS A 1 118 ? 10.523 3.391 0.281 1.00 94.62 118 HIS A N 1
ATOM 859 C CA . HIS A 1 118 ? 9.412 3.811 1.131 1.00 94.62 118 HIS A CA 1
ATOM 860 C C . HIS A 1 118 ? 8.424 2.646 1.296 1.00 94.62 118 HIS A C 1
ATOM 862 O O . HIS A 1 118 ? 8.598 1.600 0.655 1.00 94.62 118 HIS A O 1
ATOM 868 N N . PRO A 1 119 ? 7.426 2.762 2.185 1.00 95.94 119 PRO A N 1
ATOM 869 C CA . PRO A 1 119 ? 6.455 1.700 2.391 1.00 95.94 119 PRO A CA 1
ATOM 870 C C . PRO A 1 119 ? 5.664 1.313 1.138 1.00 95.94 119 PRO A C 1
ATOM 872 O O . PRO A 1 119 ? 5.362 2.126 0.266 1.00 95.94 119 PRO A O 1
ATOM 875 N N . THR A 1 120 ? 5.269 0.044 1.080 1.00 96.94 120 THR A N 1
ATOM 876 C CA . THR A 1 120 ? 4.442 -0.507 -0.006 1.00 96.94 120 THR A CA 1
ATOM 877 C C . THR A 1 120 ? 3.297 -1.333 0.570 1.00 96.94 120 THR A C 1
ATOM 879 O O . THR A 1 120 ? 3.410 -1.856 1.683 1.00 96.94 120 THR A O 1
ATOM 882 N N . ILE A 1 121 ? 2.185 -1.464 -0.158 1.00 96.56 121 ILE A N 1
ATOM 883 C CA . ILE A 1 121 ? 1.075 -2.315 0.299 1.00 96.56 121 ILE A CA 1
ATOM 884 C C . ILE A 1 121 ? 1.515 -3.782 0.420 1.00 96.56 121 ILE A C 1
ATOM 886 O O . ILE A 1 121 ? 2.227 -4.309 -0.442 1.00 96.56 121 ILE A O 1
ATOM 890 N N . TYR A 1 122 ? 1.059 -4.462 1.473 1.00 94.31 122 TYR A N 1
ATOM 891 C CA . TYR A 1 122 ? 1.271 -5.897 1.663 1.00 94.31 122 TYR A CA 1
ATOM 892 C C . TYR A 1 122 ? -0.060 -6.640 1.549 1.00 94.31 122 TYR A C 1
ATOM 894 O O . TYR A 1 122 ? -1.006 -6.315 2.258 1.00 94.31 122 TYR A O 1
ATOM 902 N N . GLY A 1 123 ? -0.111 -7.642 0.668 1.00 94.31 123 GLY A N 1
ATOM 903 C CA . GLY A 1 123 ? -1.314 -8.427 0.382 1.00 94.31 123 GLY A CA 1
ATOM 904 C C . GLY A 1 123 ? -1.786 -8.323 -1.073 1.00 94.31 123 GLY A C 1
ATOM 905 O O . GLY A 1 123 ? -1.005 -8.003 -1.984 1.00 94.31 123 GLY A O 1
ATOM 906 N N . THR A 1 124 ? -3.065 -8.615 -1.291 1.00 96.88 124 THR A N 1
ATOM 907 C CA . THR A 1 124 ? -3.733 -8.644 -2.599 1.00 96.88 124 THR A CA 1
ATOM 908 C C . THR A 1 124 ? -4.573 -7.388 -2.780 1.00 96.88 124 THR A C 1
ATOM 910 O O . THR A 1 124 ? -5.557 -7.184 -2.072 1.00 96.88 124 THR A O 1
ATOM 913 N N . GLN A 1 125 ? -4.165 -6.543 -3.729 1.00 96.81 125 GLN A N 1
ATOM 914 C CA . GLN A 1 125 ? -4.933 -5.365 -4.128 1.00 96.81 125 GLN A CA 1
ATOM 915 C C . GLN A 1 125 ? -6.207 -5.800 -4.860 1.00 96.81 125 GLN A C 1
ATOM 917 O O . GLN A 1 125 ? -6.143 -6.723 -5.675 1.00 96.81 125 GLN A O 1
ATOM 922 N N . ME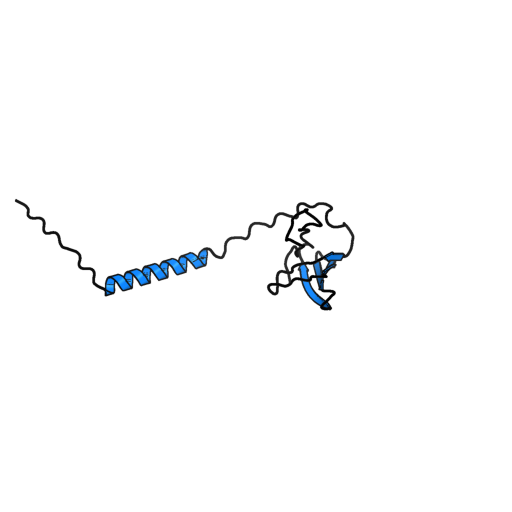T A 1 126 ? -7.323 -5.147 -4.536 1.00 89.94 126 MET A N 1
ATOM 923 C CA . MET A 1 126 ? -8.655 -5.393 -5.101 1.00 89.94 126 MET A CA 1
ATOM 924 C C . MET A 1 126 ? -8.989 -4.375 -6.192 1.00 89.94 126 MET A C 1
ATOM 926 O O . MET A 1 126 ? -8.443 -3.246 -6.131 1.00 89.94 126 MET A O 1
#

pLDDT: mean 79.25, std 19.52, range [41.22, 98.69]

Secondary structure (DSSP, 8-state):
------------HHHHHHHHHHHHHHHHHHHHHGGGPPPPP-PPPS-TTTS-TT-SEEEEEEEESSSTTEEEEEEEEEE-STTEEEEEETTTTEEEEEEES--EE--SHHHH--SS---EE-SEE-

Radius of gyration: 27.87 Å; chains: 1; bounding box: 56×64×74 Å

Sequence (126 aa):
MQFISLHRASSSPRQLTLALLSLGLLTAVVASFAADAPKAPQKPPTSRGALQEGFPFLTACVTAKFPAGNDANKGVAIRLAHDSAMLFDEDLLRFAAGWTGGYINPSGVSFDTGHGGHPTIYGTQM

Foldseek 3Di:
DDDDDDDDDDDDPVNVVVVVVVVVVVVVVVVVVVPPDPDPPDDDQPFPPLDDPPDFWDWAFEDEPPPPPLTQHGWIWGDDPPQKIWIARPVVRDGSWIFGDHGKRQDDCSRPNDHPDGIYGDHGTD